Protein AF-A0A2D8SYM5-F1 (afdb_monomer_lite)

Sequence (73 aa):
PEYVSTSFSLGRDGKIHSSMPLHQMNGKASHVVFDEKLESISVVGFELEYTYTIPEILLPLRAKSPPEYSNFK

Foldseek 3Di:
DDDWDWDWDADPQQFIDTGPPVRVQGFGFPDKDADPVSQKIWTDHDVGTDMDGHPPVCVVCVVVDDCPVVPPD

Radius of gyration: 13.44 Å; chains: 1; bounding box: 29×21×34 Å

Structure (mmCIF, N/CA/C/O backbone):
data_AF-A0A2D8SYM5-F1
#
_entry.id   AF-A0A2D8SYM5-F1
#
loop_
_atom_site.group_PDB
_atom_site.id
_atom_site.type_symbol
_atom_site.label_atom_id
_atom_site.label_alt_id
_atom_site.label_comp_id
_atom_site.label_asym_id
_atom_site.label_entity_id
_atom_site.label_seq_id
_atom_site.pdbx_PDB_ins_code
_atom_site.Cartn_x
_atom_site.Cartn_y
_atom_site.Cartn_z
_atom_site.occupancy
_atom_site.B_iso_or_equiv
_atom_site.auth_seq_id
_atom_site.auth_comp_id
_atom_site.auth_asym_id
_atom_site.auth_atom_id
_atom_site.pdbx_PDB_model_num
ATOM 1 N N . PRO A 1 1 ? 12.882 12.986 15.097 1.00 53.78 1 PRO A N 1
ATOM 2 C CA . PRO A 1 1 ? 12.608 12.326 13.799 1.00 53.78 1 PRO A CA 1
ATOM 3 C C . PRO A 1 1 ? 11.603 13.161 13.004 1.00 53.78 1 PRO A C 1
ATOM 5 O O . PRO A 1 1 ? 10.529 13.452 13.523 1.00 53.78 1 PRO A O 1
ATOM 8 N N . GLU A 1 2 ? 11.970 13.610 11.805 1.00 54.53 2 GLU A N 1
ATOM 9 C CA . GLU A 1 2 ? 11.027 14.303 10.923 1.00 54.53 2 GLU A CA 1
ATOM 10 C C . GLU A 1 2 ? 9.970 13.305 10.430 1.00 54.53 2 GLU A C 1
ATOM 12 O O . GLU A 1 2 ? 10.298 12.204 9.984 1.00 54.53 2 GLU A O 1
ATOM 17 N N . TYR A 1 3 ? 8.692 13.662 10.566 1.00 61.44 3 TYR A N 1
ATOM 18 C CA . TYR A 1 3 ? 7.582 12.861 10.059 1.00 61.44 3 TYR A CA 1
ATOM 19 C C . TYR A 1 3 ? 7.517 13.028 8.543 1.00 61.44 3 TYR A C 1
ATOM 21 O O . TYR A 1 3 ? 7.039 14.044 8.044 1.00 61.44 3 TYR A O 1
ATOM 29 N N . VAL A 1 4 ? 8.012 12.035 7.806 1.00 60.88 4 VAL A N 1
ATOM 30 C CA . VAL A 1 4 ? 7.916 12.026 6.346 1.00 60.88 4 VAL A CA 1
ATOM 31 C C . VAL A 1 4 ? 6.594 11.381 5.942 1.00 60.88 4 VAL A C 1
ATOM 33 O O . VAL A 1 4 ? 6.299 10.245 6.317 1.00 60.88 4 VAL A O 1
ATOM 36 N N . SER A 1 5 ? 5.774 12.117 5.191 1.00 67.31 5 SER A N 1
ATOM 37 C CA . SER A 1 5 ? 4.507 11.609 4.667 1.00 67.31 5 SER A CA 1
ATOM 38 C C . SER A 1 5 ? 4.747 10.401 3.762 1.00 67.31 5 SER A C 1
ATOM 40 O O . SER A 1 5 ? 5.439 10.509 2.747 1.00 67.31 5 SER A O 1
ATOM 42 N N . THR A 1 6 ? 4.134 9.269 4.104 1.00 70.94 6 THR A N 1
ATOM 43 C CA . THR A 1 6 ? 4.162 8.049 3.294 1.00 70.94 6 THR A CA 1
ATOM 44 C C . THR A 1 6 ? 2.995 8.077 2.314 1.00 70.94 6 THR A C 1
ATOM 46 O O . THR A 1 6 ? 1.841 7.996 2.723 1.00 70.94 6 THR A O 1
ATOM 49 N N . SER A 1 7 ? 3.286 8.230 1.026 1.00 77.94 7 SER A N 1
ATOM 50 C CA . SER A 1 7 ? 2.275 8.307 -0.026 1.00 77.94 7 SER A CA 1
ATOM 51 C C . SER A 1 7 ? 2.804 7.709 -1.324 1.00 77.94 7 SER A C 1
ATOM 53 O O . SER A 1 7 ? 4.010 7.693 -1.572 1.00 77.94 7 SER A O 1
ATOM 55 N N . PHE A 1 8 ? 1.905 7.239 -2.177 1.00 82.62 8 PHE A N 1
ATOM 56 C CA . PHE A 1 8 ? 2.205 7.019 -3.583 1.00 82.62 8 PHE A CA 1
ATOM 57 C C . PHE A 1 8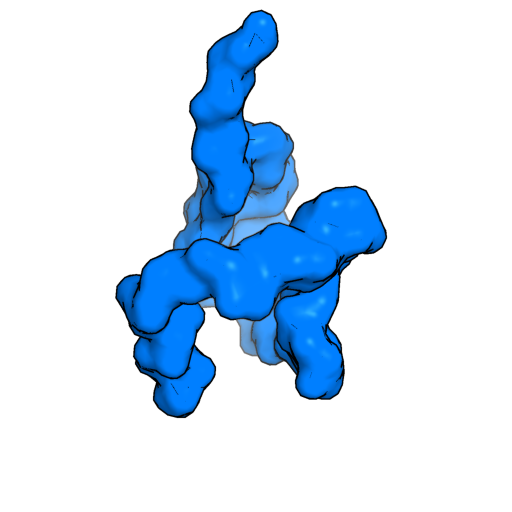 ? 1.012 7.459 -4.426 1.00 82.62 8 PHE A C 1
ATOM 59 O O . PHE A 1 8 ? -0.114 7.559 -3.942 1.00 82.62 8 PHE A O 1
ATOM 66 N N . SER A 1 9 ? 1.273 7.747 -5.690 1.00 85.81 9 SER A N 1
ATOM 67 C CA . SER A 1 9 ? 0.280 8.129 -6.681 1.00 85.81 9 SER A CA 1
ATOM 68 C C . SER A 1 9 ? 0.414 7.232 -7.904 1.00 85.81 9 SER A C 1
ATOM 70 O O . SER A 1 9 ? 1.510 6.768 -8.232 1.00 85.81 9 SER A O 1
ATOM 72 N N . LEU A 1 10 ? -0.720 6.973 -8.552 1.00 87.62 10 LEU A N 1
ATOM 73 C CA . LEU A 1 10 ? -0.815 6.149 -9.748 1.00 87.62 10 LEU A CA 1
ATOM 74 C C . LEU A 1 10 ? -1.237 7.024 -10.930 1.00 87.62 10 LEU A C 1
ATOM 76 O O . LEU A 1 10 ? -2.313 7.624 -10.923 1.00 87.62 10 LEU A O 1
ATOM 80 N N . GLY A 1 11 ? -0.384 7.101 -11.946 1.00 88.81 11 GLY A N 1
ATOM 81 C CA . GLY A 1 11 ? -0.701 7.753 -13.210 1.00 88.81 11 GLY A CA 1
ATOM 82 C C . GLY A 1 11 ? -1.732 6.958 -14.011 1.00 88.81 11 GLY A C 1
ATOM 83 O O . GLY A 1 11 ? -1.837 5.739 -13.890 1.00 88.81 11 GLY A O 1
ATOM 84 N N . ARG A 1 12 ? -2.469 7.633 -14.904 1.00 89.12 12 ARG A N 1
ATOM 85 C CA . ARG A 1 12 ? -3.395 6.963 -15.845 1.00 89.12 12 ARG A CA 1
ATOM 86 C C . ARG A 1 12 ? -2.690 6.002 -16.804 1.00 89.12 12 ARG A C 1
ATOM 88 O O . ARG A 1 12 ? -3.326 5.121 -17.366 1.00 89.12 12 ARG A O 1
ATOM 95 N N . ASP A 1 13 ? -1.388 6.181 -16.999 1.00 89.12 13 ASP A N 1
ATOM 96 C CA . ASP A 1 13 ? -0.533 5.268 -17.751 1.00 89.12 13 ASP A CA 1
ATOM 97 C C . ASP A 1 13 ? -0.033 4.090 -16.900 1.00 89.12 13 ASP A C 1
ATOM 99 O O . ASP A 1 13 ? 0.742 3.283 -17.397 1.00 89.12 13 ASP A O 1
ATOM 103 N N . GLY A 1 14 ? -0.453 3.977 -15.640 1.00 87.44 14 GLY A N 1
ATOM 104 C CA . GLY A 1 14 ? -0.042 2.934 -14.710 1.00 87.44 14 GLY A CA 1
ATOM 105 C C . GLY A 1 14 ? 1.292 3.201 -14.011 1.00 87.44 14 GLY A C 1
ATOM 106 O O . GLY A 1 14 ? 1.702 2.381 -13.1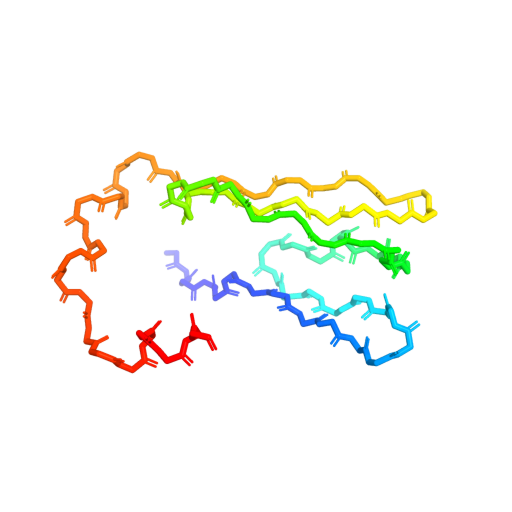95 1.00 87.44 14 GLY A O 1
ATOM 107 N N . LYS A 1 15 ? 1.995 4.307 -14.294 1.00 89.31 15 LYS A N 1
ATOM 108 C CA . LYS A 1 15 ? 3.254 4.614 -13.597 1.00 89.31 15 LYS A CA 1
ATOM 109 C C . LYS A 1 15 ? 3.008 4.970 -12.142 1.00 89.31 15 LYS A C 1
ATOM 111 O O . LYS A 1 15 ? 2.065 5.693 -11.822 1.00 89.31 15 LYS A O 1
ATOM 116 N N . ILE A 1 16 ? 3.900 4.503 -11.279 1.00 86.38 16 ILE A N 1
ATOM 117 C CA . ILE A 1 16 ? 3.872 4.828 -9.857 1.00 86.38 16 ILE A CA 1
ATOM 118 C C . ILE A 1 16 ? 4.868 5.934 -9.552 1.00 86.38 16 ILE A C 1
ATOM 120 O O . ILE A 1 16 ? 6.009 5.906 -10.009 1.00 86.38 16 ILE A O 1
ATOM 124 N N . HIS A 1 17 ? 4.425 6.883 -8.733 1.00 83.81 17 HIS A N 1
ATOM 125 C CA . HIS A 1 17 ? 5.287 7.861 -8.091 1.00 83.81 17 HIS A CA 1
ATOM 126 C C . HIS A 1 17 ? 5.082 7.780 -6.583 1.00 83.81 17 HIS A C 1
ATOM 128 O O . HIS A 1 17 ? 3.985 8.033 -6.091 1.00 83.81 17 HIS A O 1
ATOM 134 N N . SER A 1 18 ? 6.128 7.432 -5.849 1.00 80.12 18 SER A N 1
ATOM 135 C CA . SER A 1 18 ? 6.094 7.215 -4.401 1.00 80.12 18 SER A CA 1
ATOM 136 C C . SER A 1 18 ? 6.939 8.247 -3.655 1.00 80.12 18 SER A C 1
ATOM 138 O O . SER A 1 18 ? 8.053 8.551 -4.081 1.00 80.12 18 SER A O 1
ATOM 140 N N . SER A 1 19 ? 6.449 8.748 -2.521 1.00 75.69 19 SER A N 1
ATOM 141 C CA . SER A 1 19 ? 7.251 9.530 -1.577 1.00 75.69 19 SER A CA 1
ATOM 142 C C . SER A 1 19 ? 8.045 8.609 -0.650 1.00 75.69 19 SER A C 1
ATOM 144 O O . SER A 1 19 ? 7.755 7.420 -0.520 1.00 75.69 19 SER A O 1
ATOM 146 N N . MET A 1 20 ? 9.062 9.144 0.025 1.00 68.75 20 MET A N 1
ATOM 147 C CA . MET A 1 20 ? 9.740 8.414 1.099 1.00 68.75 20 MET A CA 1
ATOM 148 C C . MET A 1 20 ? 8.730 7.959 2.175 1.00 68.75 20 MET A C 1
ATOM 150 O O . MET A 1 20 ? 7.807 8.710 2.485 1.00 68.75 20 MET A O 1
ATOM 154 N N . PRO A 1 21 ? 8.883 6.754 2.756 1.00 70.00 21 PRO A N 1
ATOM 155 C CA . PRO A 1 21 ? 9.958 5.778 2.546 1.00 70.00 21 PRO A CA 1
ATOM 156 C C . PRO A 1 21 ? 9.774 4.880 1.307 1.00 70.00 21 PRO A C 1
ATOM 158 O O . PRO A 1 21 ? 10.682 4.126 0.973 1.00 70.00 21 PRO A O 1
ATOM 161 N N . LEU A 1 22 ? 8.662 4.987 0.579 1.00 70.12 22 LEU A N 1
ATOM 162 C CA . LEU A 1 22 ? 8.258 4.079 -0.505 1.00 70.12 22 LEU A CA 1
ATOM 163 C C . LEU A 1 22 ? 8.995 4.269 -1.840 1.00 70.12 22 LEU A C 1
ATOM 165 O O . LEU A 1 22 ? 8.689 3.555 -2.781 1.00 70.12 22 LEU A O 1
ATOM 169 N N . HIS A 1 23 ? 9.970 5.178 -1.932 1.00 64.88 23 HIS A N 1
ATOM 170 C CA . HIS A 1 23 ? 10.718 5.563 -3.147 1.00 64.88 23 HIS A CA 1
ATOM 171 C C . HIS A 1 23 ? 11.316 4.428 -4.012 1.00 64.88 23 HIS A C 1
ATOM 173 O O . HIS A 1 23 ? 11.744 4.686 -5.136 1.00 64.88 23 HIS A O 1
ATOM 179 N N . GLN A 1 24 ? 11.373 3.194 -3.508 1.00 65.44 24 GLN A N 1
ATOM 180 C CA . GLN A 1 24 ? 11.792 2.022 -4.281 1.00 65.44 24 GLN A CA 1
ATOM 181 C C . GLN A 1 24 ? 10.643 1.343 -5.048 1.00 65.44 24 GLN A C 1
ATOM 183 O O . GLN A 1 24 ? 10.912 0.473 -5.872 1.00 65.44 24 GLN A O 1
ATOM 188 N N . MET A 1 25 ? 9.383 1.751 -4.844 1.00 73.62 25 MET A N 1
ATOM 189 C CA . MET A 1 25 ? 8.257 1.369 -5.703 1.00 73.62 25 MET A CA 1
ATOM 190 C C . MET A 1 25 ? 8.365 2.078 -7.056 1.00 73.62 25 MET A C 1
ATOM 192 O O . MET A 1 25 ? 7.711 3.087 -7.314 1.00 73.62 25 MET A O 1
ATOM 196 N N . ASN A 1 26 ? 9.183 1.520 -7.939 1.00 72.44 26 ASN A N 1
ATOM 197 C CA . ASN A 1 26 ? 9.238 1.898 -9.342 1.00 72.44 26 ASN A CA 1
ATOM 198 C C . ASN A 1 26 ? 8.606 0.787 -10.177 1.00 72.44 26 ASN A C 1
ATOM 200 O O . ASN A 1 26 ? 8.840 -0.391 -9.931 1.00 72.44 26 ASN A O 1
ATOM 204 N N . GLY A 1 27 ? 7.793 1.157 -11.161 1.00 82.25 27 GLY A N 1
ATOM 205 C CA . GLY A 1 27 ? 7.148 0.185 -12.034 1.00 82.25 27 GLY A CA 1
ATOM 206 C C . GLY A 1 27 ? 5.866 0.707 -12.659 1.00 82.25 27 GLY A C 1
ATOM 207 O O . GLY A 1 27 ? 5.479 1.869 -12.485 1.00 82.25 27 GLY A O 1
ATOM 208 N N . LYS A 1 28 ? 5.210 -0.181 -13.405 1.00 90.00 28 LYS A N 1
ATOM 209 C CA . LYS A 1 28 ? 3.916 0.074 -14.032 1.00 90.00 28 LYS A CA 1
ATOM 210 C C . LYS A 1 28 ? 2.884 -0.868 -13.428 1.00 90.00 28 LYS A C 1
ATOM 212 O O . LYS A 1 28 ? 2.942 -2.072 -13.676 1.00 90.00 28 LYS A O 1
ATOM 217 N N . ALA A 1 29 ? 1.958 -0.330 -12.643 1.00 90.88 29 ALA A N 1
ATOM 218 C CA . ALA A 1 29 ? 0.866 -1.105 -12.081 1.00 90.88 29 ALA A CA 1
ATOM 219 C C . ALA A 1 29 ? -0.042 -1.631 -13.200 1.00 90.88 29 ALA A C 1
ATOM 221 O O . ALA A 1 29 ? -0.392 -0.915 -14.140 1.00 90.88 29 ALA A O 1
ATOM 222 N N . SER A 1 30 ? -0.428 -2.890 -13.059 1.00 92.56 30 SER A N 1
ATOM 223 C CA . SER A 1 30 ? -1.459 -3.549 -13.857 1.00 92.56 30 SER A CA 1
ATOM 224 C C . SER A 1 30 ? -2.807 -3.532 -13.137 1.00 92.56 30 SER A C 1
ATOM 226 O O . SER A 1 30 ? -3.830 -3.281 -13.768 1.00 92.56 30 SER A O 1
ATOM 228 N N . HIS A 1 31 ? -2.8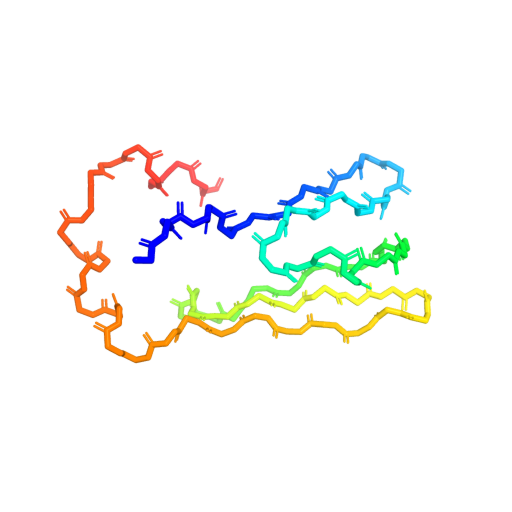08 -3.721 -11.814 1.00 91.88 31 HIS A N 1
ATOM 229 C CA . HIS A 1 31 ? -3.999 -3.620 -10.980 1.00 91.88 31 HIS A CA 1
ATOM 230 C C . HIS A 1 31 ? -3.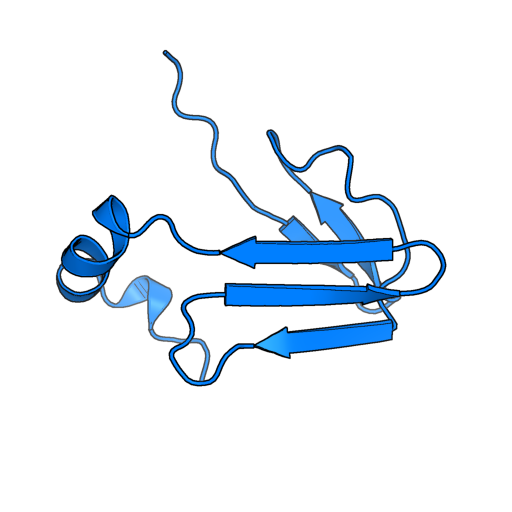656 -3.243 -9.533 1.00 91.88 31 HIS A C 1
ATOM 232 O O . HIS A 1 31 ? -2.537 -3.447 -9.054 1.00 91.88 31 HIS A O 1
ATOM 238 N N . VAL A 1 32 ? -4.658 -2.718 -8.828 1.00 91.50 32 VAL A N 1
ATOM 239 C CA . VAL A 1 32 ? -4.601 -2.363 -7.407 1.00 91.50 32 VAL A CA 1
ATOM 240 C C . VAL A 1 32 ? -5.674 -3.159 -6.676 1.00 91.50 32 VAL A C 1
ATOM 242 O O . VAL A 1 32 ? -6.819 -3.194 -7.123 1.00 91.50 32 VAL A O 1
ATOM 245 N N . VAL A 1 33 ? -5.304 -3.791 -5.566 1.00 93.88 33 VAL A N 1
ATOM 246 C CA . VAL A 1 33 ? -6.210 -4.581 -4.730 1.00 93.88 33 VAL A CA 1
ATOM 247 C C . VAL A 1 33 ? -6.288 -3.931 -3.359 1.00 93.88 33 VAL A C 1
ATOM 249 O O . VAL A 1 33 ? -5.271 -3.753 -2.690 1.00 93.88 33 VAL A O 1
ATOM 252 N N . PHE A 1 34 ? -7.499 -3.572 -2.953 1.00 92.38 34 PHE A N 1
ATOM 253 C CA . PHE A 1 34 ? -7.788 -3.127 -1.598 1.00 92.38 34 PHE A CA 1
ATOM 254 C C . PHE A 1 34 ? -8.275 -4.327 -0.798 1.00 92.38 34 PHE A C 1
ATOM 256 O O . PHE A 1 34 ? -9.153 -5.055 -1.260 1.00 92.38 34 PHE A O 1
ATOM 263 N N . ASP A 1 35 ? -7.705 -4.530 0.385 1.00 93.25 35 ASP A N 1
ATOM 264 C CA . ASP A 1 35 ? -8.246 -5.501 1.331 1.00 93.25 35 ASP A CA 1
ATOM 265 C C . ASP A 1 35 ? -9.664 -5.100 1.775 1.00 93.25 35 ASP A C 1
ATOM 267 O O . ASP A 1 35 ? -10.003 -3.916 1.823 1.00 93.25 35 ASP A O 1
ATOM 271 N N . GLU A 1 36 ? -10.488 -6.086 2.134 1.00 90.31 36 GLU A N 1
ATOM 272 C CA . GLU A 1 36 ? -11.896 -5.889 2.497 1.00 90.31 36 GLU A CA 1
ATOM 273 C C . GLU A 1 36 ? -12.079 -4.938 3.687 1.00 90.31 36 GLU A C 1
ATOM 275 O O . GLU A 1 36 ? -13.040 -4.168 3.733 1.00 90.31 36 GLU A O 1
ATOM 280 N N . LYS A 1 37 ? -11.145 -4.943 4.647 1.00 89.75 37 LYS A N 1
ATOM 281 C CA . LYS A 1 37 ? -11.179 -4.050 5.816 1.00 89.75 37 LYS A CA 1
ATOM 282 C C . LYS A 1 37 ? -10.568 -2.680 5.520 1.00 89.75 37 LYS A C 1
ATOM 284 O O . LYS A 1 37 ? -10.625 -1.771 6.359 1.00 89.75 37 LYS A O 1
ATOM 289 N N . LEU A 1 38 ? -10.016 -2.501 4.318 1.00 87.81 38 LEU A N 1
ATOM 290 C CA . LEU A 1 38 ? -9.256 -1.327 3.894 1.00 87.81 38 LEU A CA 1
ATOM 291 C C . LEU A 1 38 ? -8.066 -1.062 4.830 1.00 87.81 38 LEU A C 1
ATOM 293 O O . LEU A 1 38 ? -7.757 0.086 5.152 1.00 87.81 38 LEU A O 1
ATOM 297 N N . GLU A 1 39 ? -7.437 -2.135 5.308 1.00 90.50 39 GLU A N 1
ATOM 298 C CA . GLU A 1 39 ? -6.262 -2.085 6.189 1.00 90.50 39 GLU A CA 1
ATOM 299 C C . GLU A 1 39 ? -4.964 -2.368 5.432 1.00 90.50 39 GLU A C 1
ATOM 301 O O . GLU A 1 39 ? -3.873 -2.107 5.938 1.00 90.50 39 GLU A O 1
ATOM 306 N N . SER A 1 40 ? -5.072 -2.854 4.197 1.00 90.62 40 SER A N 1
ATOM 307 C CA . SER A 1 40 ? -3.940 -3.006 3.299 1.00 90.62 40 SER A CA 1
ATOM 308 C C . SER A 1 40 ? -4.304 -2.685 1.853 1.00 90.62 40 SER A C 1
ATOM 310 O O . SER A 1 40 ? -5.469 -2.713 1.443 1.00 90.62 40 SER A O 1
ATOM 312 N N . ILE A 1 41 ? -3.272 -2.345 1.088 1.00 91.44 41 ILE A N 1
ATOM 313 C CA . ILE A 1 41 ? -3.343 -2.088 -0.345 1.00 91.44 41 ILE A CA 1
ATOM 314 C C . ILE A 1 41 ? -2.185 -2.803 -1.028 1.00 91.44 41 ILE A C 1
ATOM 316 O O . ILE A 1 41 ? -1.028 -2.644 -0.637 1.00 91.44 41 ILE A O 1
ATOM 320 N N . SER A 1 42 ? -2.510 -3.580 -2.056 1.00 92.00 42 SER A N 1
ATOM 321 C CA . SER A 1 42 ? -1.537 -4.265 -2.902 1.00 92.00 42 SER A CA 1
ATOM 322 C C . SER A 1 42 ? -1.510 -3.621 -4.280 1.00 92.00 42 SER A C 1
ATOM 324 O O . SER A 1 42 ? -2.552 -3.429 -4.909 1.00 92.00 42 SER A O 1
ATOM 326 N N . VAL A 1 43 ? -0.317 -3.304 -4.769 1.00 91.31 43 VAL A N 1
ATOM 327 C CA . VAL A 1 43 ? -0.095 -2.811 -6.126 1.00 91.31 43 VAL A CA 1
ATOM 328 C C . VAL A 1 43 ? 0.754 -3.826 -6.868 1.00 91.31 43 VAL A C 1
ATOM 330 O O . VAL A 1 43 ? 1.865 -4.144 -6.443 1.00 91.31 43 VAL A O 1
ATOM 333 N N . VAL A 1 44 ? 0.217 -4.331 -7.976 1.00 92.06 44 VAL A N 1
ATOM 334 C CA . VAL A 1 44 ? 0.837 -5.408 -8.751 1.00 92.06 44 VAL A CA 1
ATOM 335 C C . VAL A 1 44 ? 0.992 -4.966 -10.194 1.00 92.06 44 VAL A C 1
ATOM 337 O O . VAL A 1 44 ? 0.085 -4.381 -10.794 1.00 92.06 44 VAL A O 1
ATOM 340 N N . GLY A 1 45 ? 2.144 -5.250 -10.775 1.00 90.06 45 GLY A N 1
ATOM 341 C CA . GLY A 1 45 ? 2.536 -4.850 -12.113 1.00 90.06 45 GLY A CA 1
ATOM 342 C C . GLY A 1 45 ? 3.702 -5.679 -12.633 1.00 90.06 45 GLY A C 1
ATOM 343 O O . GLY A 1 45 ? 4.146 -6.632 -11.998 1.00 90.06 45 GLY A O 1
ATOM 344 N N . PHE A 1 46 ? 4.211 -5.309 -13.806 1.00 83.56 46 PHE A N 1
ATOM 345 C CA . PHE A 1 46 ? 5.411 -5.947 -14.343 1.00 83.56 46 PHE A CA 1
ATOM 346 C C . PHE A 1 46 ? 6.612 -5.615 -13.446 1.00 83.56 46 PHE A C 1
ATOM 348 O O . PHE A 1 46 ? 6.924 -4.436 -13.279 1.00 83.56 46 PHE A O 1
ATOM 355 N N . GLU A 1 47 ? 7.230 -6.647 -12.860 1.00 82.06 47 GLU A N 1
ATOM 356 C CA . GLU A 1 47 ? 8.345 -6.538 -11.897 1.00 82.06 47 GLU A CA 1
ATOM 357 C C . GLU A 1 47 ? 8.031 -5.688 -10.653 1.00 82.06 47 GLU A C 1
ATOM 359 O O . GLU A 1 47 ? 8.925 -5.197 -9.969 1.00 82.06 47 GLU A O 1
ATOM 364 N N . LEU A 1 48 ? 6.745 -5.531 -10.337 1.00 83.88 48 LEU A N 1
ATOM 365 C CA . LEU A 1 48 ? 6.272 -4.771 -9.194 1.00 83.88 48 LEU A CA 1
ATOM 366 C C . LEU A 1 48 ? 5.235 -5.598 -8.442 1.00 83.88 48 LEU A C 1
ATOM 368 O O . LEU A 1 48 ? 4.139 -5.829 -8.943 1.00 83.88 48 LEU A O 1
ATOM 372 N N . GLU A 1 49 ? 5.554 -5.964 -7.212 1.00 89.00 49 GLU A N 1
ATOM 373 C CA . GLU A 1 49 ? 4.604 -6.556 -6.279 1.00 89.00 49 GLU A CA 1
ATOM 374 C C . GLU A 1 49 ? 4.864 -5.949 -4.907 1.00 89.00 49 GLU A C 1
ATOM 376 O O . GLU A 1 49 ? 5.893 -6.194 -4.278 1.00 89.00 49 GLU A O 1
ATOM 381 N N . TYR A 1 50 ? 3.963 -5.069 -4.477 1.00 86.88 50 TYR A N 1
ATOM 382 C CA . TYR A 1 50 ? 4.129 -4.339 -3.231 1.00 86.88 50 TYR A CA 1
ATOM 383 C C . TYR A 1 50 ? 2.822 -4.283 -2.456 1.00 86.88 50 TYR A C 1
ATOM 385 O O . TYR A 1 50 ? 1.789 -3.908 -3.006 1.00 86.88 50 TYR A O 1
ATOM 393 N N . THR A 1 51 ? 2.893 -4.599 -1.164 1.00 89.81 51 THR A N 1
ATOM 394 C CA . THR A 1 51 ? 1.766 -4.487 -0.237 1.00 89.81 51 THR A CA 1
ATOM 395 C C . THR A 1 51 ? 2.131 -3.544 0.896 1.00 89.81 51 THR A C 1
ATOM 397 O O . THR A 1 51 ? 3.126 -3.753 1.590 1.00 89.81 51 THR A O 1
ATOM 400 N N . TYR A 1 52 ? 1.305 -2.521 1.100 1.00 86.56 52 TYR A N 1
ATOM 401 C CA . TYR A 1 52 ? 1.321 -1.728 2.321 1.00 86.56 52 TYR A CA 1
ATOM 402 C C . TYR A 1 52 ? 0.219 -2.214 3.255 1.00 86.56 52 TYR A C 1
ATOM 404 O O . TYR A 1 52 ? -0.939 -2.288 2.847 1.00 86.56 52 TYR A O 1
ATOM 412 N N . THR A 1 53 ? 0.576 -2.461 4.512 1.00 89.81 53 THR A N 1
ATOM 413 C CA . THR A 1 53 ? -0.364 -2.793 5.586 1.00 89.81 53 THR A CA 1
ATOM 414 C C . THR A 1 53 ? -0.278 -1.722 6.660 1.00 89.81 53 THR A C 1
ATOM 416 O O . THR A 1 53 ? 0.817 -1.388 7.121 1.00 89.81 53 THR A O 1
ATOM 419 N N . ILE A 1 54 ? -1.427 -1.178 7.062 1.00 85.81 54 ILE A N 1
ATOM 420 C CA . ILE A 1 54 ? -1.509 -0.208 8.152 1.00 85.81 54 ILE A CA 1
ATOM 421 C C . ILE A 1 54 ? -1.010 -0.889 9.438 1.00 85.81 54 ILE A C 1
ATOM 423 O O . ILE A 1 54 ? -1.547 -1.927 9.822 1.00 85.81 54 ILE A O 1
ATOM 427 N N . PRO A 1 55 ? -0.011 -0.323 10.139 1.00 87.31 55 PRO A N 1
ATOM 428 C CA . PRO A 1 55 ? 0.418 -0.841 11.433 1.00 87.31 55 PRO A CA 1
ATOM 429 C C . PRO A 1 55 ? -0.741 -0.898 12.434 1.00 87.31 55 PRO A C 1
ATOM 431 O O . PRO A 1 55 ? -1.477 0.079 12.579 1.00 87.31 55 PRO A O 1
ATOM 434 N N . GLU A 1 56 ? -0.855 -1.994 13.188 1.00 90.19 56 GLU A N 1
ATOM 435 C CA . GLU A 1 56 ? -1.976 -2.223 14.117 1.00 90.19 56 GLU A CA 1
ATOM 436 C C . GLU A 1 56 ? -2.170 -1.082 15.126 1.00 90.19 56 GLU A C 1
ATOM 438 O O . GLU A 1 56 ? -3.297 -0.702 15.433 1.00 90.19 56 GLU A O 1
ATOM 443 N N . ILE A 1 57 ? -1.076 -0.463 15.583 1.00 88.12 57 ILE A N 1
ATOM 444 C CA . ILE A 1 57 ? -1.106 0.683 16.504 1.00 88.12 57 ILE A CA 1
ATOM 445 C C . ILE A 1 57 ? -1.825 1.916 15.927 1.00 88.12 57 ILE A C 1
ATOM 447 O O . ILE A 1 57 ? -2.303 2.762 16.683 1.00 88.12 57 ILE A O 1
ATOM 451 N N . LEU A 1 58 ? -1.920 2.025 14.599 1.00 83.56 58 LEU A N 1
ATOM 452 C CA . LEU A 1 58 ? -2.598 3.125 13.914 1.00 83.56 58 LEU A CA 1
ATOM 453 C C . LEU A 1 58 ? -4.079 2.833 13.639 1.00 83.56 58 LEU A C 1
ATOM 455 O O . LEU A 1 58 ? -4.852 3.779 13.486 1.00 83.56 58 LEU A O 1
ATOM 459 N N . LEU A 1 59 ? -4.508 1.564 13.623 1.00 86.38 59 LEU A N 1
ATOM 460 C CA . LEU A 1 59 ? -5.899 1.190 13.328 1.00 86.38 59 LEU A CA 1
ATOM 461 C C . LEU A 1 59 ? -6.920 1.872 14.266 1.00 86.38 59 LEU A C 1
ATOM 463 O O . LEU A 1 59 ? -7.893 2.438 13.759 1.00 86.38 59 LEU A O 1
ATOM 467 N N . PRO A 1 60 ? -6.703 1.956 15.599 1.00 86.50 60 PRO A N 1
ATOM 468 C CA . PRO A 1 60 ? -7.630 2.653 16.497 1.00 86.50 60 PRO A CA 1
ATOM 469 C C . PRO A 1 60 ? -7.739 4.167 16.248 1.00 86.50 60 PRO A C 1
ATOM 471 O O . PRO A 1 60 ? -8.712 4.795 16.670 1.00 86.50 60 PRO A O 1
ATOM 474 N N . LEU A 1 61 ? -6.751 4.781 15.585 1.00 81.50 61 LEU A N 1
ATOM 475 C CA . LEU A 1 61 ? -6.734 6.220 15.291 1.00 81.50 61 LEU A CA 1
ATOM 476 C C . LEU A 1 61 ? -7.581 6.574 14.060 1.00 81.50 61 LEU A C 1
ATOM 478 O O . LEU A 1 61 ? -8.006 7.722 13.910 1.00 81.50 61 LEU A O 1
ATOM 482 N N . ARG A 1 62 ? -7.891 5.590 13.208 1.00 72.44 62 ARG A N 1
ATOM 483 C CA . ARG A 1 62 ? -8.690 5.770 11.988 1.00 72.44 62 ARG A CA 1
ATOM 484 C C . ARG A 1 62 ? -10.079 6.340 12.283 1.00 72.44 62 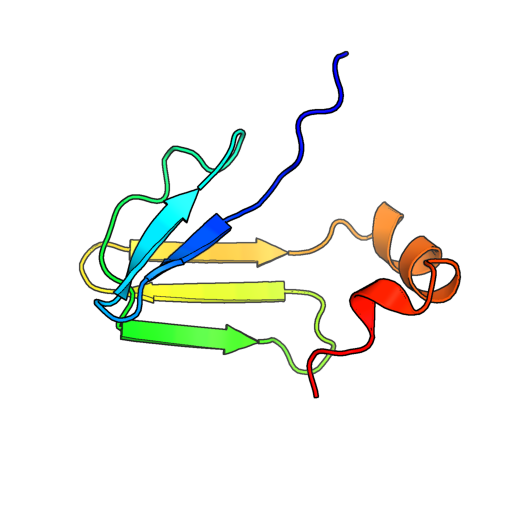ARG A C 1
ATOM 486 O O . ARG A 1 62 ? -10.505 7.274 11.617 1.00 72.44 62 ARG A O 1
ATOM 493 N N . ALA A 1 63 ? -10.742 5.857 13.336 1.00 65.25 63 ALA A N 1
ATOM 494 C CA . ALA A 1 63 ? -12.069 6.330 13.746 1.00 65.25 63 ALA A CA 1
ATOM 495 C C . ALA A 1 63 ? -12.089 7.792 14.241 1.00 65.25 63 ALA A C 1
ATOM 497 O O . ALA A 1 63 ? -13.155 8.391 14.343 1.00 65.25 63 ALA A O 1
ATOM 498 N N . LYS A 1 64 ? -10.921 8.363 14.568 1.00 59.94 64 LYS A N 1
ATOM 499 C CA . LYS A 1 64 ? -10.771 9.737 15.076 1.00 59.94 64 LYS A CA 1
ATOM 500 C C . LYS A 1 64 ? -10.318 10.730 14.002 1.00 59.94 64 LYS A C 1
ATOM 502 O O . LYS A 1 64 ? -10.170 11.912 14.301 1.00 59.94 64 LYS A O 1
ATOM 507 N N . SER A 1 65 ? -10.051 10.257 12.785 1.00 57.62 65 SER A N 1
ATOM 508 C CA . SER A 1 65 ? -9.527 11.088 11.701 1.00 57.62 65 SER A CA 1
ATOM 509 C C . SER A 1 65 ? -10.662 11.891 11.035 1.00 57.62 65 SER A C 1
ATOM 511 O O . SER A 1 65 ? -11.752 11.342 10.862 1.00 57.62 65 SER A O 1
ATOM 513 N N . PRO A 1 66 ? -10.450 13.172 10.664 1.00 50.47 66 PRO A N 1
ATOM 514 C CA . PRO A 1 66 ? -11.480 14.013 10.045 1.00 50.47 66 PRO A CA 1
ATOM 515 C C . PRO A 1 66 ? -12.058 13.412 8.746 1.00 50.47 66 PRO A C 1
ATOM 517 O O . PRO A 1 66 ? -11.361 12.663 8.053 1.00 50.47 66 PRO A O 1
ATOM 520 N N . PRO A 1 67 ? -13.297 13.782 8.358 1.00 53.38 67 PRO A N 1
ATOM 521 C CA . PRO A 1 67 ? -14.011 13.214 7.204 1.00 53.38 67 PRO A CA 1
ATOM 522 C C . PRO A 1 67 ? -13.344 13.461 5.841 1.00 53.38 67 PRO A C 1
ATOM 524 O O . PRO A 1 67 ? -13.774 12.898 4.838 1.00 53.38 67 PRO A O 1
ATOM 527 N N . GLU A 1 68 ? -12.276 14.253 5.783 1.00 52.56 68 GLU A N 1
ATOM 528 C CA . GLU A 1 68 ? -11.532 14.585 4.562 1.00 52.56 68 GLU A CA 1
ATOM 529 C C 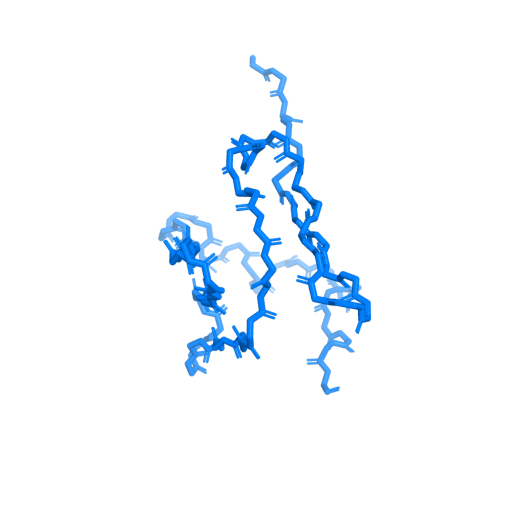. GLU A 1 68 ? -10.951 13.347 3.850 1.00 52.56 68 GLU A C 1
ATOM 531 O O . GLU A 1 68 ? -10.813 13.350 2.630 1.00 52.56 68 GLU A O 1
ATOM 536 N N . TYR A 1 69 ? -10.723 12.246 4.577 1.00 52.75 69 TYR A N 1
ATOM 537 C CA . TYR A 1 69 ? -10.279 10.960 4.017 1.00 52.75 69 TYR A CA 1
ATOM 538 C C . TYR A 1 69 ? -11.422 9.965 3.733 1.00 52.75 69 TYR A C 1
ATOM 540 O O . TYR A 1 69 ? -11.170 8.848 3.291 1.00 52.75 69 TYR A O 1
ATOM 548 N N . SER A 1 70 ? -12.684 10.344 3.976 1.00 48.25 70 SER A N 1
ATOM 549 C CA . SER A 1 70 ? -13.862 9.467 3.815 1.00 48.25 70 SER A CA 1
ATOM 550 C C . SER A 1 70 ? -14.465 9.476 2.402 1.00 48.25 70 SER A C 1
ATOM 552 O O . SER A 1 70 ? -15.468 8.808 2.165 1.00 48.25 70 SER A O 1
ATOM 554 N N . ASN A 1 71 ? -13.878 10.223 1.459 1.00 38.94 71 ASN A N 1
ATOM 555 C CA . ASN A 1 71 ? -14.460 10.464 0.130 1.00 38.94 71 ASN A CA 1
ATOM 556 C C . ASN A 1 71 ? -14.002 9.501 -0.976 1.00 38.94 71 ASN A C 1
ATOM 558 O O . ASN A 1 71 ? -14.325 9.724 -2.138 1.00 38.94 71 ASN A O 1
ATOM 562 N N . PHE A 1 72 ? -13.304 8.414 -0.649 1.00 43.00 72 PHE A N 1
ATOM 563 C CA . PHE A 1 72 ? -13.099 7.324 -1.605 1.00 43.00 72 PHE A CA 1
ATOM 564 C C . PHE A 1 72 ? -14.256 6.326 -1.481 1.00 43.00 72 PHE A C 1
ATOM 566 O O . PHE A 1 72 ? -14.128 5.283 -0.843 1.00 43.00 72 PHE A O 1
ATOM 573 N N . LYS A 1 73 ? -15.413 6.711 -2.028 1.00 35.59 73 LYS A N 1
ATOM 574 C CA . LYS A 1 73 ? -16.496 5.793 -2.396 1.00 35.59 73 LYS A CA 1
ATOM 575 C C . LYS A 1 73 ? -16.431 5.503 -3.887 1.00 35.59 73 LYS A C 1
ATOM 577 O O . LYS A 1 73 ? -16.147 6.457 -4.643 1.00 35.59 73 LYS A O 1
#

pLDDT: mean 77.99, std 15.16, range [35.59, 93.88]

Secondary structure (DSSP, 8-state):
-------EEE-TTSBEEE-TT-TT--SEEEEEEE-TTSSEEEEEEETEEEEEE--GGGHHHHTTS-GGG----